Protein AF-A0A0B2SX05-F1 (afdb_monomer_lite)

pLDDT: mean 79.38, std 16.17, range [39.5, 97.06]

Secondary structure (DSSP, 8-state):
----------HHHHHHHHHHHGGGS-S--HHHHHHHHHHHHHH-BTTBEETTTHHHHTT-GGGHHHHHHHHHHHHHHTT---SEE-HHHHHHHHHHHH---HHHHHHHHHH-

Structure (mmCIF, N/CA/C/O backbone):
data_AF-A0A0B2SX05-F1
#
_entry.id   AF-A0A0B2SX05-F1
#
loop_
_atom_site.group_PDB
_atom_site.id
_atom_site.type_symbol
_atom_site.label_atom_id
_atom_site.label_alt_id
_atom_site.label_comp_id
_atom_site.label_asym_id
_atom_site.label_entity_id
_atom_site.label_seq_id
_atom_site.pdbx_PDB_ins_code
_atom_site.Cartn_x
_atom_site.Cartn_y
_atom_site.Cartn_z
_atom_site.occupancy
_atom_site.B_iso_or_equiv
_atom_site.auth_seq_id
_atom_site.auth_comp_id
_atom_site.auth_asym_id
_atom_site.auth_atom_id
_atom_site.pdbx_PDB_model_num
ATOM 1 N N . MET A 1 1 ? 23.401 -13.782 -48.368 1.00 39.50 1 MET A N 1
ATOM 2 C CA . MET A 1 1 ? 22.353 -12.847 -47.898 1.00 39.50 1 MET A CA 1
ATOM 3 C C . MET A 1 1 ? 22.450 -12.770 -46.374 1.00 39.50 1 MET A C 1
ATOM 5 O O . MET A 1 1 ? 22.239 -13.787 -45.733 1.00 39.50 1 MET A O 1
ATOM 9 N N . ARG A 1 2 ? 22.888 -11.647 -45.782 1.00 40.84 2 ARG A N 1
ATOM 10 C CA . ARG A 1 2 ? 22.934 -11.483 -44.313 1.00 40.84 2 ARG A CA 1
ATOM 11 C C . ARG A 1 2 ? 21.625 -10.830 -43.878 1.00 40.84 2 ARG A C 1
ATOM 13 O O . ARG A 1 2 ? 21.399 -9.670 -44.207 1.00 40.84 2 ARG A O 1
ATOM 20 N N . VAL A 1 3 ? 20.761 -11.578 -43.195 1.00 45.47 3 VAL A N 1
ATOM 21 C CA . VAL A 1 3 ? 19.515 -11.041 -42.634 1.00 45.47 3 VAL A CA 1
ATOM 22 C C . VAL A 1 3 ? 19.897 -10.142 -41.464 1.00 45.47 3 VAL A C 1
ATOM 24 O O . VAL A 1 3 ? 20.289 -10.606 -40.396 1.00 45.47 3 VAL A O 1
ATOM 27 N N . LYS A 1 4 ? 19.854 -8.831 -41.695 1.00 45.22 4 LYS A N 1
ATOM 28 C CA . LYS A 1 4 ? 19.945 -7.831 -40.637 1.00 45.22 4 LYS A CA 1
ATOM 29 C C . LYS A 1 4 ? 18.621 -7.929 -39.885 1.00 45.22 4 LYS A C 1
ATOM 31 O O . LYS A 1 4 ? 17.586 -7.553 -40.424 1.00 45.22 4 LYS A O 1
ATOM 36 N N . LEU A 1 5 ? 18.644 -8.523 -38.693 1.00 50.97 5 LEU A N 1
ATOM 37 C CA . LEU A 1 5 ? 17.535 -8.433 -37.749 1.00 50.97 5 LEU A CA 1
ATOM 38 C C . LEU A 1 5 ? 17.351 -6.946 -37.444 1.00 50.97 5 LEU A C 1
ATOM 40 O O . LEU A 1 5 ? 18.065 -6.383 -36.612 1.00 50.97 5 LEU A O 1
ATOM 44 N N . GLU A 1 6 ? 16.447 -6.304 -38.183 1.00 46.44 6 GLU A N 1
ATOM 45 C CA . GLU A 1 6 ? 15.828 -5.048 -37.789 1.00 46.44 6 GLU A CA 1
ATOM 46 C C . GLU A 1 6 ? 15.321 -5.283 -36.372 1.00 46.44 6 GLU A C 1
ATOM 48 O O . GLU A 1 6 ? 14.362 -6.022 -36.147 1.00 46.44 6 GLU A O 1
ATOM 53 N N . ARG A 1 7 ? 16.062 -4.755 -35.393 1.00 52.34 7 ARG A N 1
ATOM 54 C CA . ARG A 1 7 ? 15.683 -4.805 -33.989 1.00 52.34 7 ARG A CA 1
ATOM 55 C C . ARG A 1 7 ? 14.410 -3.986 -33.898 1.00 52.34 7 ARG A C 1
ATOM 57 O O . ARG A 1 7 ? 14.473 -2.772 -33.718 1.00 52.34 7 ARG A O 1
ATOM 64 N N . THR A 1 8 ? 13.262 -4.640 -34.061 1.00 51.41 8 THR A N 1
ATOM 65 C CA . THR A 1 8 ? 11.957 -4.099 -33.696 1.00 51.41 8 THR A CA 1
ATOM 66 C C . THR A 1 8 ? 12.154 -3.409 -32.361 1.00 51.41 8 THR A C 1
ATOM 68 O O . THR A 1 8 ? 12.564 -4.069 -31.406 1.00 51.41 8 THR A O 1
ATOM 71 N N . ARG A 1 9 ? 11.970 -2.084 -32.327 1.00 50.81 9 ARG A N 1
ATOM 72 C CA . ARG A 1 9 ? 11.906 -1.257 -31.115 1.00 50.81 9 ARG A CA 1
ATOM 73 C C . ARG A 1 9 ? 10.967 -1.980 -30.150 1.00 50.81 9 ARG A C 1
ATOM 75 O O . ARG A 1 9 ? 9.752 -1.960 -30.328 1.00 50.81 9 ARG A O 1
ATOM 82 N N . SER A 1 10 ? 11.566 -2.775 -29.271 1.00 54.59 10 SER A N 1
ATOM 83 C CA . SER A 1 10 ? 10.958 -4.028 -28.825 1.00 54.59 10 SER A CA 1
ATOM 84 C C . SER A 1 10 ? 9.830 -3.734 -27.851 1.00 54.59 10 SER A C 1
ATOM 86 O O . SER A 1 10 ? 9.937 -2.808 -27.046 1.00 54.59 10 SER A O 1
ATOM 88 N N . SER A 1 11 ? 8.764 -4.527 -27.894 1.00 58.16 11 SER A N 1
ATOM 89 C CA . SER A 1 11 ? 7.737 -4.610 -26.846 1.00 58.16 11 SER A CA 1
ATOM 90 C C . SER A 1 11 ? 8.337 -4.555 -25.431 1.00 58.16 11 SER A C 1
ATOM 92 O O . SER A 1 11 ? 7.783 -3.891 -24.556 1.00 58.16 11 SER A O 1
ATOM 94 N N . ALA A 1 12 ? 9.534 -5.122 -25.247 1.00 56.28 12 ALA A N 1
ATOM 95 C CA . ALA A 1 12 ? 10.328 -5.036 -24.026 1.00 56.28 12 ALA A CA 1
ATOM 96 C C . ALA A 1 12 ? 10.642 -3.595 -23.569 1.00 56.28 12 ALA A C 1
ATOM 98 O O . ALA A 1 12 ? 10.536 -3.303 -22.387 1.00 56.28 12 ALA A O 1
ATOM 99 N N . GLN A 1 13 ? 10.973 -2.654 -24.463 1.00 56.66 13 GLN A N 1
ATOM 100 C CA . GLN A 1 13 ? 11.214 -1.252 -24.075 1.00 56.66 13 GLN A CA 1
ATOM 101 C C . GLN A 1 13 ? 9.940 -0.554 -23.581 1.00 56.66 13 GLN A C 1
ATOM 103 O O . GLN A 1 13 ? 10.012 0.294 -22.691 1.00 56.66 13 GLN A O 1
ATOM 108 N N . ARG A 1 14 ? 8.772 -0.903 -24.140 1.00 59.22 14 ARG A N 1
ATOM 109 C CA . ARG A 1 14 ? 7.476 -0.390 -23.664 1.00 59.22 14 ARG A CA 1
ATOM 110 C C . ARG A 1 14 ? 7.123 -0.980 -22.297 1.00 59.22 14 ARG A C 1
ATOM 112 O O . ARG A 1 14 ? 6.746 -0.220 -21.412 1.00 59.22 14 ARG A O 1
ATOM 119 N N . ALA A 1 15 ? 7.343 -2.281 -22.100 1.00 60.81 15 ALA A N 1
ATOM 120 C CA . ALA A 1 15 ? 7.166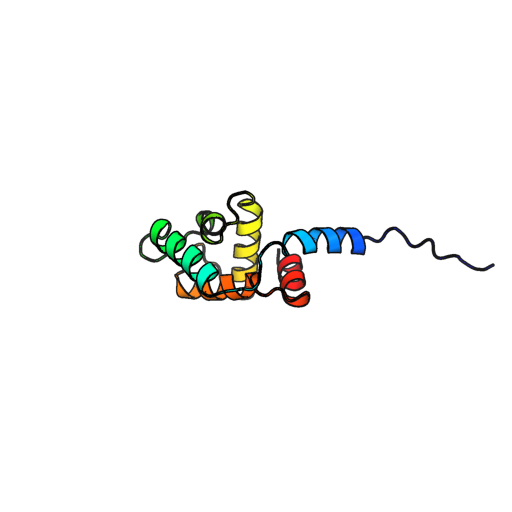 -2.950 -20.808 1.00 60.81 15 ALA A CA 1
ATOM 121 C C . ALA A 1 15 ? 8.103 -2.379 -19.724 1.00 60.81 15 ALA A C 1
ATOM 123 O O . ALA A 1 15 ? 7.653 -2.012 -18.644 1.00 60.81 15 ALA A O 1
ATOM 124 N N . LEU A 1 16 ? 9.386 -2.174 -20.045 1.00 60.38 16 LEU A N 1
ATOM 125 C CA . LEU A 1 16 ? 10.366 -1.547 -19.146 1.00 60.38 16 LEU A CA 1
ATOM 126 C C . LEU A 1 16 ? 9.992 -0.104 -18.773 1.00 60.38 16 LEU A C 1
ATOM 128 O O . LEU A 1 16 ? 10.300 0.350 -17.672 1.00 60.38 16 LEU A O 1
ATOM 132 N N . LYS A 1 17 ? 9.319 0.634 -19.668 1.00 60.72 17 LYS A N 1
ATOM 133 C CA . LYS A 1 17 ? 8.792 1.971 -19.362 1.00 60.72 17 LYS A CA 1
ATOM 134 C C . LYS A 1 17 ? 7.606 1.908 -18.391 1.00 60.72 17 LYS A C 1
ATOM 136 O O . LYS A 1 17 ? 7.541 2.754 -17.506 1.00 60.72 17 LYS A O 1
ATOM 141 N N . GLY A 1 18 ? 6.727 0.910 -18.521 1.00 61.31 18 GLY A N 1
ATOM 142 C CA . GLY A 1 18 ? 5.666 0.630 -17.544 1.00 61.31 18 GLY A CA 1
ATOM 143 C C . GLY A 1 18 ? 6.230 0.274 -16.166 1.00 61.31 18 GLY A C 1
ATOM 144 O O . GLY A 1 18 ? 5.815 0.843 -15.164 1.00 61.31 18 GLY A O 1
ATOM 145 N N . LEU A 1 19 ? 7.280 -0.551 -16.124 1.00 62.00 19 LEU A N 1
ATOM 146 C CA . LEU A 1 19 ? 7.952 -0.949 -14.882 1.00 62.00 19 LEU A CA 1
ATOM 147 C C . LEU A 1 19 ? 8.634 0.222 -14.148 1.00 62.00 19 LEU A C 1
ATOM 149 O O . LEU A 1 19 ? 8.706 0.243 -12.921 1.00 62.00 19 LEU A O 1
ATOM 153 N N . ARG A 1 20 ? 9.111 1.239 -14.884 1.00 58.78 20 ARG A N 1
ATOM 154 C CA . ARG A 1 20 ? 9.676 2.465 -14.290 1.00 58.78 20 ARG A CA 1
ATOM 155 C C . ARG A 1 20 ? 8.650 3.300 -13.523 1.00 58.78 20 ARG A C 1
ATOM 157 O O . ARG A 1 20 ? 9.065 4.034 -12.634 1.00 58.78 20 ARG A O 1
ATOM 164 N N . PHE A 1 21 ? 7.355 3.200 -13.833 1.00 57.16 21 PHE A N 1
ATOM 165 C CA . PHE A 1 21 ? 6.306 3.918 -13.097 1.00 57.16 21 PHE A CA 1
ATOM 166 C C . PHE A 1 21 ? 6.219 3.455 -11.634 1.00 57.16 21 PHE A C 1
ATOM 168 O O . PHE A 1 21 ? 5.984 4.267 -10.748 1.00 57.16 21 PHE A O 1
ATOM 175 N N . ILE A 1 22 ? 6.539 2.183 -11.378 1.00 56.47 22 ILE A N 1
ATOM 176 C CA . ILE A 1 22 ? 6.602 1.591 -10.033 1.00 56.47 22 ILE A CA 1
ATOM 177 C C . ILE A 1 22 ? 7.842 2.090 -9.253 1.00 56.47 22 ILE A C 1
ATOM 179 O O . ILE A 1 22 ? 7.882 2.047 -8.034 1.00 56.47 22 ILE A O 1
ATOM 183 N N . SER A 1 23 ? 8.862 2.623 -9.938 1.00 52.72 23 SER A N 1
ATOM 184 C CA . SER A 1 23 ? 10.187 2.945 -9.376 1.00 52.72 23 SER A CA 1
ATOM 185 C C . SER A 1 23 ? 10.299 4.309 -8.677 1.00 52.72 23 SER A C 1
ATOM 187 O O . SER A 1 23 ? 11.414 4.815 -8.541 1.00 52.72 23 SER A O 1
ATOM 189 N N . LYS A 1 24 ? 9.191 4.975 -8.332 1.00 51.84 24 LYS A N 1
ATOM 190 C CA . LYS A 1 24 ? 9.230 6.378 -7.872 1.00 51.84 24 LYS A CA 1
ATOM 191 C C . LYS A 1 24 ? 9.363 6.566 -6.356 1.00 51.84 24 LYS A C 1
ATOM 193 O O . LYS A 1 24 ? 9.448 7.709 -5.914 1.00 51.84 24 LYS A O 1
ATOM 198 N N . SER A 1 25 ? 9.406 5.494 -5.573 1.00 53.31 25 SER A N 1
ATOM 199 C CA . SER A 1 25 ? 9.630 5.545 -4.127 1.00 53.31 25 SER A CA 1
ATOM 200 C C . SER A 1 25 ? 11.115 5.341 -3.808 1.00 53.31 25 SER A C 1
ATOM 202 O O . SER A 1 25 ? 11.771 4.482 -4.389 1.00 53.31 25 SER A O 1
ATOM 204 N N . GLY A 1 26 ? 11.666 6.178 -2.920 1.00 57.34 26 GLY A N 1
ATOM 205 C CA . GLY A 1 26 ? 13.006 5.973 -2.352 1.00 57.34 26 GLY A CA 1
ATOM 206 C C . GLY A 1 26 ? 13.096 4.665 -1.556 1.00 57.34 26 GLY A C 1
ATOM 207 O O . GLY A 1 26 ? 12.118 3.925 -1.476 1.00 57.34 26 GLY A O 1
ATOM 208 N N . GLU A 1 27 ? 14.264 4.372 -0.972 1.00 64.50 27 GLU A N 1
ATOM 209 C CA . GLU A 1 27 ? 14.436 3.210 -0.083 1.00 64.50 27 GLU A CA 1
ATOM 210 C C . GLU A 1 27 ? 13.290 3.111 0.932 1.00 64.50 27 GLU A C 1
ATOM 212 O O . GLU A 1 27 ? 12.879 4.117 1.512 1.00 64.50 27 GLU A O 1
ATOM 217 N N . ALA A 1 28 ? 12.761 1.900 1.124 1.00 71.56 28 ALA A N 1
ATOM 218 C CA . ALA A 1 28 ? 11.744 1.623 2.127 1.00 71.56 28 ALA A CA 1
ATOM 219 C C . ALA A 1 28 ? 12.322 1.935 3.515 1.00 71.56 28 ALA A C 1
ATOM 221 O O . ALA A 1 28 ? 13.163 1.194 4.019 1.00 71.56 28 ALA A O 1
ATOM 222 N N . THR A 1 29 ? 11.909 3.048 4.120 1.00 82.38 29 THR A N 1
ATOM 223 C CA . THR A 1 29 ? 12.350 3.441 5.463 1.00 82.38 29 THR A CA 1
ATOM 224 C C . THR A 1 29 ? 11.209 3.344 6.466 1.00 82.38 29 THR A C 1
ATOM 226 O O . THR A 1 29 ? 10.040 3.525 6.120 1.00 82.38 29 THR A O 1
ATOM 229 N N . GLU A 1 30 ? 11.555 3.152 7.740 1.00 85.06 30 GLU A N 1
ATOM 230 C CA . GLU A 1 30 ? 10.608 3.218 8.865 1.00 85.06 30 GLU A CA 1
ATOM 231 C C . GLU A 1 30 ? 9.809 4.531 8.884 1.00 85.06 30 GLU A C 1
ATOM 233 O O . GLU A 1 30 ? 8.642 4.567 9.264 1.00 85.06 30 GLU A O 1
ATOM 238 N N . GLU A 1 31 ? 10.404 5.636 8.426 1.00 87.56 31 GLU A N 1
ATOM 239 C CA . GLU A 1 31 ? 9.705 6.919 8.326 1.00 87.56 31 GLU A CA 1
ATOM 240 C C . GLU A 1 31 ? 8.608 6.918 7.258 1.00 87.56 31 GLU A C 1
ATOM 242 O O . GLU A 1 31 ? 7.571 7.559 7.441 1.00 87.56 31 GLU A O 1
ATOM 247 N N . LEU A 1 32 ? 8.827 6.222 6.138 1.00 88.56 32 LEU A N 1
ATOM 248 C CA . LEU A 1 32 ? 7.812 6.062 5.100 1.00 88.56 32 LEU A CA 1
ATOM 249 C C . LEU A 1 32 ? 6.690 5.146 5.580 1.00 88.56 32 LEU A C 1
ATOM 251 O O . LEU A 1 32 ? 5.523 5.486 5.373 1.00 88.56 32 LEU A O 1
ATOM 255 N N . TRP A 1 33 ? 7.028 4.053 6.269 1.00 91.88 33 TRP A N 1
ATOM 256 C CA . TRP A 1 33 ? 6.030 3.191 6.896 1.00 91.88 33 TRP A CA 1
ATOM 257 C C . TRP A 1 33 ? 5.180 3.967 7.905 1.00 91.88 33 TRP A C 1
ATOM 259 O O . TRP A 1 33 ? 3.955 3.935 7.818 1.00 91.88 33 TRP A O 1
ATOM 269 N N . ARG A 1 34 ? 5.797 4.769 8.783 1.00 93.19 34 ARG A N 1
ATOM 270 C CA . ARG A 1 34 ? 5.068 5.581 9.771 1.00 93.19 34 ARG A CA 1
ATOM 271 C C . ARG A 1 34 ? 4.029 6.503 9.127 1.00 93.19 34 ARG A C 1
ATOM 273 O O . ARG A 1 34 ? 2.926 6.627 9.642 1.00 93.19 34 ARG A O 1
ATOM 280 N N . LYS A 1 35 ? 4.335 7.108 7.974 1.00 93.31 35 LYS A N 1
ATOM 281 C CA . LYS A 1 35 ? 3.370 7.940 7.224 1.00 93.31 35 LYS A CA 1
ATOM 282 C C . LYS A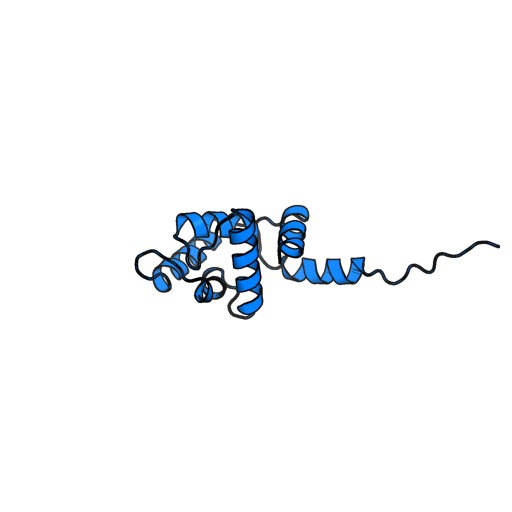 1 35 ? 2.205 7.135 6.646 1.00 93.31 35 LYS A C 1
ATOM 284 O O . LYS A 1 35 ? 1.107 7.666 6.487 1.00 93.31 35 LYS A O 1
ATOM 289 N N . VAL A 1 36 ? 2.446 5.890 6.245 1.00 94.25 36 VAL A N 1
ATOM 290 C CA . VAL A 1 36 ? 1.388 4.980 5.780 1.00 94.25 36 VAL A CA 1
ATOM 291 C C . VAL A 1 36 ? 0.530 4.543 6.963 1.00 94.25 36 VAL A C 1
ATOM 293 O O . VAL A 1 36 ? -0.693 4.597 6.883 1.00 94.25 36 VAL A O 1
ATOM 296 N N . GLU A 1 37 ? 1.155 4.219 8.091 1.00 95.31 37 GLU A N 1
ATOM 297 C CA . GLU A 1 37 ? 0.470 3.867 9.331 1.00 95.31 37 GLU A CA 1
ATOM 298 C C . GLU A 1 37 ? -0.399 5.016 9.870 1.00 95.31 37 GLU A C 1
ATOM 300 O O . GLU A 1 37 ? -1.555 4.804 10.231 1.00 95.31 37 GLU A O 1
ATOM 305 N N . GLU A 1 38 ? 0.110 6.249 9.877 1.00 96.44 38 GLU A N 1
ATOM 306 C CA . GLU A 1 38 ? -0.666 7.437 10.254 1.00 96.44 38 GLU A CA 1
ATOM 307 C C . GLU A 1 38 ? -1.914 7.590 9.373 1.00 96.44 38 GLU A C 1
ATOM 309 O O . GLU A 1 38 ? -3.004 7.837 9.888 1.00 96.44 38 GLU A O 1
ATOM 314 N N . ARG A 1 39 ? -1.790 7.370 8.057 1.00 96.31 39 ARG A N 1
ATOM 315 C CA . ARG A 1 39 ? -2.936 7.385 7.134 1.00 96.31 39 ARG A CA 1
ATOM 316 C C . ARG A 1 39 ? -3.898 6.229 7.374 1.00 96.31 39 ARG A C 1
ATOM 318 O O . ARG A 1 39 ? -5.106 6.439 7.338 1.00 96.31 39 ARG A O 1
ATOM 325 N N . PHE A 1 40 ? -3.391 5.031 7.661 1.00 96.94 40 PHE A N 1
ATOM 326 C CA . PHE A 1 40 ? -4.225 3.892 8.042 1.00 96.94 40 PHE A CA 1
ATOM 327 C C . PHE A 1 40 ? -5.085 4.224 9.261 1.00 96.94 40 PHE A C 1
ATOM 329 O O . PHE A 1 40 ? -6.288 4.002 9.226 1.00 96.94 40 PHE A O 1
ATOM 336 N N . ASN A 1 41 ? -4.502 4.821 10.301 1.00 96.25 41 ASN A N 1
ATOM 337 C CA . ASN A 1 41 ? -5.231 5.171 11.522 1.00 96.25 41 ASN A CA 1
ATOM 338 C C . ASN A 1 41 ? -6.365 6.185 11.282 1.00 96.25 41 ASN A C 1
ATOM 340 O O . ASN A 1 41 ? -7.309 6.236 12.066 1.00 96.25 41 ASN A O 1
ATOM 344 N N . VAL A 1 42 ? -6.279 6.986 10.216 1.00 96.69 42 VAL A N 1
ATOM 345 C CA . VAL A 1 42 ? -7.321 7.945 9.815 1.00 96.69 42 VAL A CA 1
ATOM 346 C C . VAL A 1 42 ? -8.395 7.294 8.938 1.00 96.69 42 VAL A C 1
ATOM 348 O O . VAL A 1 42 ? -9.573 7.612 9.079 1.00 96.69 42 VAL A O 1
ATOM 351 N N . LEU A 1 43 ? -7.996 6.409 8.022 1.00 95.75 43 LEU A N 1
ATOM 352 C CA . LEU A 1 43 ? -8.878 5.826 7.004 1.00 95.75 43 LEU A CA 1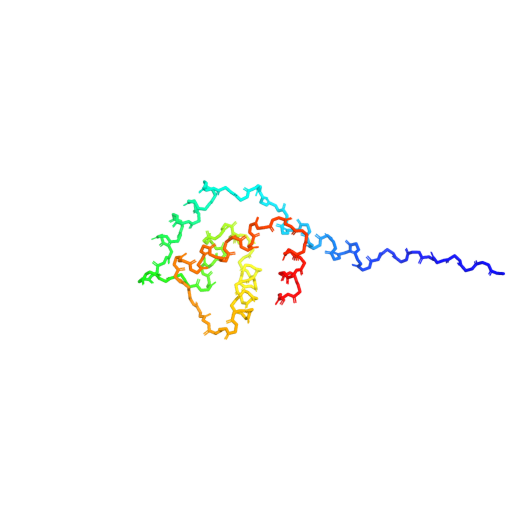
ATOM 353 C C . LEU A 1 43 ? -9.578 4.542 7.468 1.00 95.75 43 LEU A C 1
ATOM 355 O O . LEU A 1 43 ? -10.669 4.223 6.995 1.00 95.75 43 LEU A O 1
ATOM 359 N N . ALA A 1 44 ? -8.962 3.790 8.379 1.00 96.12 44 ALA A N 1
ATOM 360 C CA . ALA A 1 44 ? -9.480 2.510 8.829 1.00 96.12 44 ALA A CA 1
ATOM 361 C C . ALA A 1 44 ? -10.762 2.673 9.656 1.00 96.12 44 ALA A C 1
ATOM 363 O O . ALA A 1 44 ? -10.873 3.532 10.532 1.00 96.12 44 ALA A O 1
ATOM 364 N N . LYS A 1 45 ? -11.720 1.779 9.417 1.00 95.88 45 LYS A N 1
ATOM 365 C CA . LYS A 1 45 ? -12.953 1.648 10.198 1.00 95.88 45 LYS A CA 1
ATOM 366 C C . LYS A 1 45 ? -12.902 0.319 10.931 1.00 95.88 45 LYS A C 1
ATOM 368 O O . LYS A 1 45 ? -12.615 -0.704 10.319 1.00 95.88 45 LYS A O 1
ATOM 373 N N . ASP A 1 46 ? -13.106 0.346 12.245 1.00 94.25 46 ASP A N 1
ATOM 374 C CA . ASP A 1 46 ? -13.031 -0.843 13.107 1.00 94.25 46 ASP A CA 1
ATOM 375 C C . ASP A 1 46 ? -11.708 -1.629 12.969 1.00 94.25 46 ASP A C 1
ATOM 377 O O . ASP A 1 46 ? -11.670 -2.854 13.056 1.00 94.25 46 ASP A O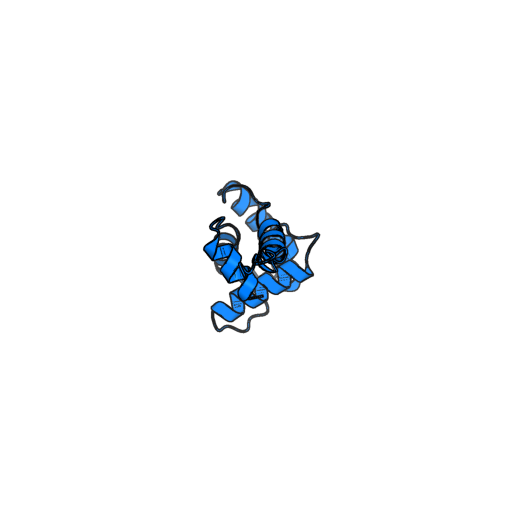 1
ATOM 381 N N . GLY A 1 47 ? -10.600 -0.916 12.727 1.00 94.38 47 GLY A N 1
ATOM 382 C CA . GLY A 1 47 ? -9.275 -1.517 12.536 1.00 94.38 47 GLY A CA 1
ATOM 383 C C . GLY A 1 47 ? -9.058 -2.170 11.166 1.00 94.38 47 GLY A C 1
ATOM 384 O O . GLY A 1 47 ? -8.075 -2.888 10.989 1.00 94.38 47 GLY A O 1
ATOM 385 N N . LEU A 1 48 ? -9.947 -1.924 10.199 1.00 96.69 48 LEU A N 1
ATOM 386 C CA . LEU A 1 48 ? -9.863 -2.445 8.839 1.00 96.69 48 LEU A CA 1
ATOM 387 C C . LEU A 1 48 ? -9.815 -1.306 7.815 1.00 96.69 48 LEU A C 1
ATOM 389 O O . LEU A 1 48 ? -10.638 -0.392 7.833 1.00 96.69 48 LEU A O 1
ATOM 393 N N . LEU A 1 49 ? -8.870 -1.390 6.884 1.00 97.06 49 LEU A N 1
ATOM 394 C CA . LEU A 1 49 ? -8.765 -0.508 5.727 1.00 97.06 49 LEU A CA 1
ATOM 395 C C . LEU A 1 49 ? -9.505 -1.125 4.545 1.00 97.06 49 LEU A C 1
ATOM 397 O O . LEU A 1 49 ? -9.226 -2.266 4.169 1.00 97.06 49 LEU A O 1
ATOM 401 N N . ALA A 1 50 ? -10.428 -0.378 3.944 1.00 96.25 50 ALA A N 1
ATOM 402 C CA . ALA A 1 50 ? -11.150 -0.827 2.764 1.00 96.25 50 ALA A CA 1
ATOM 403 C C . ALA A 1 50 ? -10.257 -0.804 1.513 1.00 96.25 50 ALA A C 1
ATOM 405 O O . ALA A 1 50 ? -9.359 0.025 1.369 1.00 96.25 50 ALA A O 1
ATOM 406 N N . ARG A 1 51 ? -10.546 -1.700 0.565 1.00 94.94 51 ARG A N 1
ATOM 407 C CA . ARG A 1 51 ? -9.862 -1.791 -0.737 1.00 94.94 51 ARG A CA 1
ATOM 408 C C . ARG A 1 51 ? -9.823 -0.458 -1.492 1.00 94.94 51 ARG A C 1
ATOM 410 O O . ARG A 1 51 ? -8.835 -0.163 -2.153 1.00 94.94 51 ARG A O 1
ATOM 417 N N . GLU A 1 52 ? -10.893 0.327 -1.418 1.00 93.94 52 GLU A N 1
ATOM 418 C CA . GLU A 1 52 ? -11.011 1.635 -2.080 1.00 93.94 52 GLU A CA 1
ATOM 419 C C . GLU A 1 52 ? -10.105 2.717 -1.474 1.00 93.94 52 GLU A C 1
ATOM 421 O O . GLU A 1 52 ? -9.592 3.565 -2.205 1.00 93.94 52 GLU A O 1
ATOM 426 N N . ASP A 1 53 ? -9.825 2.627 -0.173 1.00 95.44 53 ASP A N 1
ATOM 427 C CA . ASP A 1 53 ? -8.964 3.565 0.556 1.00 95.44 53 ASP A CA 1
ATOM 428 C C . ASP A 1 53 ? -7.477 3.176 0.484 1.00 95.44 53 ASP A C 1
ATOM 430 O O . ASP A 1 53 ? -6.596 3.942 0.880 1.00 95.44 53 ASP A O 1
ATOM 434 N N . PHE A 1 54 ? -7.171 1.990 -0.056 1.00 94.56 54 PHE A N 1
ATOM 435 C CA . PHE A 1 54 ? -5.813 1.454 -0.127 1.00 94.56 54 PHE A CA 1
ATOM 436 C C . PHE A 1 54 ? -4.840 2.398 -0.831 1.00 94.56 54 PHE A C 1
ATOM 438 O O . PHE A 1 54 ? -3.768 2.686 -0.299 1.00 94.56 54 PHE A O 1
ATOM 445 N N . GLY A 1 55 ? -5.223 2.914 -2.004 1.00 92.19 55 GLY A N 1
ATOM 446 C CA . GLY A 1 55 ? -4.370 3.814 -2.779 1.00 92.19 55 GLY A CA 1
ATOM 447 C C . GLY A 1 55 ? -4.024 5.090 -2.024 1.00 92.19 55 GLY A C 1
ATOM 448 O O . GLY A 1 55 ? -2.877 5.524 -2.046 1.00 92.19 55 GLY A O 1
ATOM 449 N N . GLU A 1 56 ? -4.980 5.655 -1.296 1.00 93.69 56 GLU A N 1
ATOM 450 C CA . GLU A 1 56 ? -4.756 6.844 -0.476 1.00 93.69 56 GLU A CA 1
ATOM 451 C C . GLU A 1 56 ? -3.822 6.547 0.703 1.00 93.69 56 GLU A C 1
ATOM 453 O O . GLU A 1 56 ? -2.866 7.286 0.953 1.00 93.69 56 GLU A O 1
ATOM 458 N N . CYS A 1 57 ? -4.025 5.402 1.358 1.00 94.38 57 CYS A N 1
ATOM 459 C CA . CYS A 1 57 ? -3.218 4.962 2.489 1.00 94.38 57 CYS A CA 1
ATOM 460 C C . CYS A 1 57 ? -1.727 4.810 2.134 1.00 94.38 57 CYS A C 1
ATOM 462 O O . CYS A 1 57 ? -0.861 5.297 2.867 1.00 94.38 57 CYS A O 1
ATOM 464 N N . ILE A 1 58 ? -1.412 4.220 0.975 1.00 91.00 58 ILE A N 1
ATOM 465 C CA . ILE A 1 58 ? -0.022 4.021 0.524 1.00 91.00 58 ILE A CA 1
ATOM 466 C C . ILE A 1 58 ? 0.571 5.227 -0.226 1.00 91.00 58 ILE A C 1
ATOM 468 O O . ILE A 1 58 ? 1.724 5.177 -0.654 1.00 91.00 58 ILE A O 1
ATOM 472 N N . GLY A 1 59 ? -0.177 6.326 -0.374 1.00 88.38 59 GLY A N 1
ATOM 473 C CA . GLY A 1 59 ? 0.292 7.540 -1.054 1.00 88.38 59 GLY A CA 1
ATOM 474 C C . GLY A 1 59 ? 0.268 7.469 -2.585 1.00 88.38 59 GLY A C 1
ATOM 475 O O . GLY A 1 59 ? 1.085 8.106 -3.243 1.00 88.38 59 GLY A O 1
ATOM 476 N N . MET A 1 60 ? -0.663 6.703 -3.148 1.00 87.81 60 MET A N 1
ATOM 477 C CA . MET A 1 60 ? -0.961 6.577 -4.580 1.00 87.81 60 MET A CA 1
ATOM 478 C C . MET A 1 60 ? -2.313 7.224 -4.937 1.00 87.81 60 MET A C 1
ATOM 480 O O . MET A 1 60 ? -3.066 6.700 -5.760 1.00 87.81 60 MET A O 1
ATOM 484 N N . GLU A 1 61 ? -2.629 8.362 -4.315 1.00 84.38 61 GLU A N 1
ATOM 485 C CA . GLU A 1 61 ? -3.905 9.082 -4.458 1.00 84.38 61 GLU A CA 1
ATOM 486 C C . GLU A 1 61 ? -4.207 9.541 -5.894 1.00 84.38 61 GLU A C 1
ATOM 488 O O . GLU A 1 61 ? -5.361 9.515 -6.311 1.00 84.38 61 GLU A O 1
ATOM 493 N N . ASP A 1 62 ? -3.174 9.858 -6.678 1.00 82.62 62 ASP A N 1
ATOM 494 C CA . ASP A 1 62 ? -3.297 10.244 -8.092 1.00 82.62 62 ASP A CA 1
ATOM 495 C C . ASP A 1 62 ? -3.512 9.045 -9.037 1.00 82.62 62 ASP A C 1
ATOM 497 O O . ASP A 1 62 ? -3.673 9.209 -10.247 1.00 82.62 62 ASP A O 1
ATOM 501 N N . SER A 1 63 ? -3.461 7.819 -8.511 1.00 84.69 63 SER A N 1
ATOM 502 C CA . SER A 1 63 ? -3.522 6.575 -9.286 1.00 84.69 63 SER A CA 1
ATOM 503 C C . SER A 1 63 ? -4.321 5.494 -8.554 1.00 84.69 63 SER A C 1
ATOM 505 O O . SER A 1 63 ? -3.863 4.355 -8.419 1.00 84.69 63 SER A O 1
ATOM 507 N N . LYS A 1 64 ? -5.511 5.855 -8.051 1.00 86.25 64 LYS A N 1
ATOM 508 C CA . LYS A 1 64 ? -6.351 4.976 -7.219 1.00 86.25 64 LYS A CA 1
ATOM 509 C C . LYS A 1 64 ? -6.696 3.661 -7.916 1.00 86.25 64 LYS A C 1
ATOM 511 O O . LYS A 1 64 ? -6.582 2.610 -7.293 1.00 86.25 64 LYS A O 1
ATOM 516 N N . GLU A 1 65 ? -7.040 3.677 -9.201 1.00 86.75 65 GLU A N 1
ATOM 517 C CA . GLU A 1 65 ? -7.384 2.462 -9.953 1.00 86.75 65 GLU A CA 1
ATOM 518 C C . GLU A 1 65 ? -6.198 1.499 -10.040 1.00 86.75 65 GLU A C 1
ATOM 520 O O . GLU A 1 65 ? -6.351 0.293 -9.866 1.00 86.75 65 GLU A O 1
ATOM 525 N N . PHE A 1 66 ? -4.998 2.037 -10.258 1.00 84.56 66 PHE A N 1
ATOM 526 C CA . PHE A 1 66 ? -3.781 1.237 -10.312 1.00 84.56 66 PHE A CA 1
ATOM 527 C C . PHE A 1 66 ? -3.422 0.667 -8.935 1.00 84.56 66 PHE A C 1
ATOM 529 O O . PHE A 1 66 ? -3.088 -0.509 -8.824 1.00 84.56 66 PHE A O 1
ATOM 536 N N . ALA A 1 67 ? -3.561 1.461 -7.870 1.00 88.88 67 ALA A N 1
ATOM 537 C CA . ALA A 1 67 ? -3.359 0.980 -6.505 1.00 88.88 67 ALA A CA 1
ATOM 538 C C . ALA A 1 67 ? -4.349 -0.133 -6.129 1.00 88.88 67 ALA A C 1
ATOM 540 O O . ALA A 1 67 ? -3.985 -1.108 -5.474 1.00 88.88 67 ALA A O 1
ATOM 541 N N . VAL A 1 68 ? -5.589 -0.023 -6.597 1.00 90.75 68 VAL A N 1
ATOM 542 C CA . VAL A 1 68 ? -6.610 -1.056 -6.443 1.00 90.75 68 VAL A CA 1
ATOM 543 C C . VAL A 1 68 ? -6.231 -2.346 -7.188 1.00 90.75 68 VAL A C 1
ATOM 545 O O . VAL A 1 68 ? -6.381 -3.431 -6.627 1.00 90.75 68 VAL A O 1
ATOM 548 N N . CYS A 1 69 ? -5.681 -2.258 -8.404 1.00 89.00 69 CYS A N 1
ATOM 549 C CA . CYS A 1 69 ? -5.138 -3.428 -9.104 1.00 89.00 69 CYS A CA 1
ATOM 550 C C . CYS A 1 69 ? -3.996 -4.091 -8.318 1.00 89.00 69 CYS A C 1
ATOM 552 O O . CYS A 1 69 ? -3.955 -5.317 -8.224 1.00 89.00 69 CYS A O 1
ATOM 554 N N . ILE A 1 70 ? -3.101 -3.302 -7.710 1.00 88.12 70 ILE A N 1
ATOM 555 C CA . ILE A 1 70 ? -2.033 -3.824 -6.840 1.00 88.12 70 ILE A CA 1
ATOM 556 C C . ILE A 1 70 ? -2.629 -4.564 -5.638 1.00 88.12 70 ILE A C 1
ATOM 558 O O . ILE A 1 70 ? -2.191 -5.668 -5.319 1.00 88.12 70 ILE A O 1
ATOM 562 N N . PHE A 1 71 ? -3.640 -3.989 -4.982 1.00 91.44 71 PHE A N 1
ATOM 563 C CA . PHE A 1 71 ? -4.328 -4.643 -3.869 1.00 91.44 71 PHE A CA 1
ATOM 564 C C . PHE A 1 71 ? -4.899 -6.003 -4.285 1.00 91.44 71 PHE A C 1
ATOM 566 O O . PHE A 1 71 ? -4.640 -7.012 -3.626 1.00 91.44 71 PHE A O 1
ATOM 573 N N . ASP A 1 72 ? -5.628 -6.049 -5.403 1.00 90.88 72 ASP A N 1
ATOM 574 C CA . ASP A 1 72 ? -6.232 -7.283 -5.912 1.00 90.88 72 ASP A CA 1
ATOM 575 C C . ASP A 1 72 ? -5.179 -8.336 -6.258 1.00 90.88 72 ASP A C 1
ATOM 577 O O . ASP A 1 72 ? -5.345 -9.511 -5.922 1.00 90.88 72 ASP A O 1
ATOM 581 N N . ALA A 1 73 ? -4.076 -7.919 -6.881 1.00 88.88 73 ALA A N 1
ATOM 582 C CA . ALA A 1 73 ? -2.939 -8.774 -7.191 1.00 88.88 73 ALA A CA 1
ATOM 583 C C . ALA A 1 73 ? -2.339 -9.403 -5.918 1.00 88.88 73 ALA A C 1
ATOM 585 O O . ALA A 1 73 ? -2.148 -10.622 -5.852 1.00 88.88 73 ALA A O 1
ATOM 586 N N . LEU A 1 74 ? -2.106 -8.597 -4.876 1.00 88.25 74 LEU A N 1
ATOM 587 C CA . LEU A 1 74 ? -1.543 -9.050 -3.599 1.00 88.25 74 LEU A CA 1
ATOM 588 C C . LEU A 1 74 ? -2.495 -9.982 -2.835 1.00 88.25 74 LEU A C 1
ATOM 590 O O . LEU A 1 74 ? -2.065 -11.006 -2.298 1.00 88.25 74 LEU A O 1
ATOM 594 N N . VAL A 1 75 ? -3.794 -9.674 -2.817 1.00 90.25 75 VAL A N 1
ATOM 595 C CA . VAL A 1 75 ? -4.824 -10.523 -2.196 1.00 90.25 75 VAL A CA 1
ATOM 596 C C . VAL A 1 75 ? -4.965 -11.855 -2.938 1.00 90.25 75 VAL A C 1
ATOM 598 O O . VAL A 1 75 ? -5.022 -12.910 -2.298 1.00 90.25 75 VAL A O 1
ATOM 601 N N . ARG A 1 76 ? -4.945 -11.831 -4.279 1.00 87.81 76 ARG A N 1
ATOM 602 C CA . ARG A 1 76 ? -5.003 -13.036 -5.121 1.00 87.81 76 ARG A CA 1
ATOM 603 C C . ARG A 1 76 ? -3.796 -13.940 -4.896 1.00 87.81 76 ARG A C 1
ATOM 605 O O . ARG A 1 76 ? -3.969 -15.151 -4.802 1.00 87.81 76 ARG A O 1
ATOM 612 N N . ARG A 1 77 ? -2.595 -13.366 -4.760 1.00 83.06 77 ARG A N 1
ATOM 613 C CA . ARG A 1 77 ? -1.358 -14.110 -4.464 1.00 83.06 77 ARG A CA 1
ATOM 614 C C . ARG A 1 77 ? -1.434 -14.864 -3.132 1.00 83.06 77 ARG A C 1
ATOM 616 O O . ARG A 1 77 ? -0.841 -15.926 -2.999 1.00 83.06 77 ARG A O 1
ATOM 623 N N . LYS A 1 78 ? -2.188 -14.341 -2.163 1.00 81.69 78 LYS A N 1
ATOM 624 C CA . LYS A 1 78 ? -2.451 -15.000 -0.875 1.00 81.69 78 LYS A CA 1
ATOM 625 C C . LYS A 1 78 ? -3.633 -15.978 -0.907 1.00 81.69 78 LYS A C 1
ATOM 627 O O . LYS A 1 78 ? -4.054 -16.426 0.153 1.00 81.69 78 LYS A O 1
ATOM 632 N N . GLU A 1 79 ? -4.192 -16.268 -2.085 1.00 81.81 79 GLU A N 1
ATOM 633 C CA . GLU A 1 79 ? -5.370 -17.129 -2.286 1.00 81.81 79 GLU A CA 1
ATOM 634 C C . GLU A 1 79 ? -6.603 -16.692 -1.474 1.00 81.81 79 GLU A C 1
ATOM 636 O O . GLU A 1 79 ? -7.470 -17.491 -1.117 1.00 81.81 79 GLU A O 1
ATOM 641 N N . ARG A 1 80 ? -6.711 -15.390 -1.186 1.00 79.50 80 ARG A N 1
ATOM 642 C CA . ARG A 1 80 ? -7.811 -14.814 -0.406 1.00 79.50 80 ARG A CA 1
ATOM 643 C C . ARG A 1 80 ? -8.748 -14.011 -1.298 1.00 79.50 80 ARG A C 1
ATOM 645 O O . ARG A 1 80 ? -8.403 -13.595 -2.398 1.00 79.50 80 ARG A O 1
ATOM 652 N N . ARG A 1 81 ? -9.966 -13.785 -0.806 1.00 77.38 81 ARG A N 1
ATOM 653 C CA . ARG A 1 81 ? -10.935 -12.842 -1.379 1.00 77.38 81 ARG A CA 1
ATOM 654 C C . ARG A 1 81 ? -11.425 -11.933 -0.266 1.00 77.38 81 ARG A C 1
ATOM 656 O O . ARG A 1 81 ? -12.456 -12.196 0.344 1.00 77.38 81 ARG A O 1
ATOM 663 N N . VAL A 1 82 ? -10.627 -10.919 0.044 1.00 88.12 82 VAL A N 1
ATOM 664 C CA . VAL A 1 82 ? -10.951 -9.912 1.059 1.00 88.12 82 VAL A CA 1
ATOM 665 C C . VAL A 1 82 ? -11.111 -8.551 0.398 1.00 88.12 82 VAL A C 1
ATOM 667 O O . VAL A 1 82 ? -10.387 -8.224 -0.538 1.00 88.12 82 VAL A O 1
ATOM 670 N N . SER A 1 83 ? -12.076 -7.769 0.874 1.00 90.12 83 SER A N 1
ATOM 671 C CA . SER A 1 83 ? -12.321 -6.387 0.440 1.00 90.12 83 SER A CA 1
ATOM 672 C C . SER A 1 83 ? -11.753 -5.35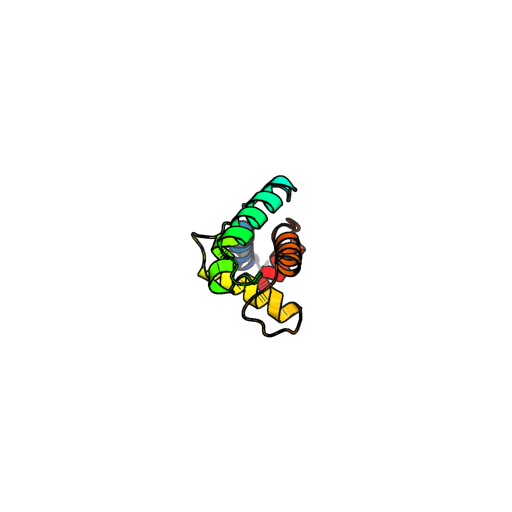1 1.414 1.00 90.12 83 SER A C 1
ATOM 674 O O . SER A 1 83 ? -11.921 -4.152 1.203 1.00 90.12 83 SER A O 1
ATOM 676 N N . SER A 1 84 ? -11.106 -5.807 2.486 1.00 93.81 84 SER A N 1
ATOM 677 C CA . SER A 1 84 ? -10.473 -4.981 3.507 1.00 93.81 84 SER A CA 1
ATOM 678 C C . SER A 1 84 ? -9.325 -5.735 4.173 1.00 93.81 84 SER A C 1
ATOM 680 O O . SER A 1 84 ? -9.328 -6.968 4.174 1.00 93.81 84 SER A O 1
ATOM 682 N N . ILE A 1 85 ? -8.377 -5.002 4.751 1.00 95.44 85 ILE A N 1
ATOM 683 C CA . ILE A 1 85 ? -7.195 -5.555 5.428 1.00 95.44 85 ILE A CA 1
ATOM 684 C C . ILE A 1 85 ? -6.939 -4.860 6.766 1.00 95.44 85 ILE A C 1
ATOM 686 O O . ILE A 1 85 ? -7.284 -3.689 6.928 1.00 95.44 85 ILE A O 1
ATOM 690 N N . ASN A 1 86 ? -6.337 -5.562 7.722 1.00 96.19 86 ASN A N 1
ATOM 691 C CA . ASN A 1 86 ? -5.879 -4.956 8.978 1.00 96.19 86 ASN A CA 1
ATOM 692 C C . ASN A 1 86 ? -4.503 -4.273 8.816 1.00 96.19 86 ASN A C 1
ATOM 694 O O . ASN A 1 86 ? -3.913 -4.261 7.730 1.00 96.19 86 ASN A O 1
ATOM 698 N N . ARG A 1 87 ? -3.990 -3.678 9.899 1.00 95.56 87 ARG A N 1
ATOM 699 C CA . ARG A 1 87 ? -2.705 -2.960 9.896 1.00 95.56 87 ARG A CA 1
ATOM 700 C C . ARG A 1 87 ? -1.537 -3.886 9.562 1.00 95.56 87 ARG A C 1
ATOM 702 O O . ARG A 1 87 ? -0.641 -3.496 8.816 1.00 95.56 87 ARG A O 1
ATOM 709 N N . GLU A 1 88 ? -1.534 -5.091 10.122 1.00 94.56 88 GLU A N 1
ATOM 710 C CA . GLU A 1 88 ? -0.468 -6.072 9.930 1.00 94.56 88 GLU A CA 1
ATOM 711 C C . GLU A 1 88 ? -0.389 -6.506 8.460 1.00 94.56 88 GLU A C 1
ATOM 713 O O . GLU A 1 88 ? 0.681 -6.499 7.853 1.00 94.56 88 GLU A O 1
ATOM 718 N N . GLU A 1 89 ? -1.537 -6.793 7.851 1.00 94.25 89 GLU A N 1
ATOM 719 C CA . GLU A 1 89 ? -1.659 -7.137 6.435 1.00 94.25 89 GLU A CA 1
ATOM 720 C C . GLU A 1 89 ? -1.247 -5.977 5.525 1.00 94.25 89 GLU A C 1
ATOM 722 O O . GLU A 1 89 ? -0.549 -6.195 4.531 1.00 94.25 89 GLU A O 1
ATOM 727 N N . LEU A 1 90 ? -1.628 -4.743 5.874 1.00 94.62 90 LEU A N 1
ATOM 728 C CA . LEU A 1 90 ? -1.174 -3.550 5.162 1.00 94.62 90 LEU A CA 1
ATOM 729 C C . LEU A 1 90 ? 0.349 -3.416 5.216 1.00 94.62 90 LEU A C 1
ATOM 731 O O . LEU A 1 90 ? 0.955 -3.084 4.199 1.00 94.62 90 LEU A O 1
ATOM 735 N N . HIS A 1 91 ? 0.972 -3.690 6.362 1.00 92.75 91 HIS A N 1
ATOM 736 C CA . HIS A 1 91 ? 2.424 -3.619 6.495 1.00 92.75 91 HIS A CA 1
ATOM 737 C C . HIS A 1 91 ? 3.124 -4.625 5.581 1.00 92.75 91 HIS A C 1
ATOM 739 O O . HIS A 1 91 ? 4.043 -4.268 4.845 1.00 92.75 91 HIS A O 1
ATOM 745 N N . GLU A 1 92 ? 2.638 -5.864 5.544 1.00 90.44 92 GLU A N 1
ATOM 746 C CA . GLU A 1 92 ? 3.165 -6.890 4.640 1.00 90.44 92 GLU A CA 1
ATOM 747 C C . GLU A 1 92 ? 2.989 -6.526 3.159 1.00 90.44 92 GLU A C 1
ATOM 749 O O . GLU A 1 92 ? 3.844 -6.841 2.326 1.00 90.44 92 GLU A O 1
ATOM 754 N N . PHE A 1 93 ? 1.878 -5.877 2.805 1.00 90.12 93 PHE A N 1
ATOM 755 C CA . PHE A 1 93 ? 1.647 -5.380 1.448 1.00 90.12 93 PHE A CA 1
ATOM 756 C C . PHE A 1 93 ? 2.595 -4.229 1.121 1.00 90.12 93 PHE A C 1
ATOM 758 O O . PHE A 1 93 ? 3.210 -4.217 0.055 1.00 90.12 93 PHE A O 1
ATOM 765 N N . TRP A 1 94 ? 2.765 -3.295 2.054 1.00 90.00 94 TRP A N 1
ATOM 766 C CA . TRP A 1 94 ? 3.664 -2.161 1.902 1.00 90.00 94 TRP A CA 1
ATOM 767 C C . TRP A 1 94 ? 5.120 -2.600 1.720 1.00 90.00 94 TRP A C 1
ATOM 769 O O . TRP A 1 94 ? 5.796 -2.060 0.846 1.00 90.00 94 TRP A O 1
ATOM 779 N N . LEU A 1 95 ? 5.587 -3.611 2.459 1.00 87.12 95 LEU A N 1
ATOM 780 C CA . LEU A 1 95 ? 6.932 -4.174 2.296 1.00 87.12 95 LEU A CA 1
ATOM 781 C C . LEU A 1 95 ? 7.142 -4.777 0.899 1.00 87.12 95 LEU A C 1
ATOM 783 O O . LEU A 1 95 ? 8.176 -4.540 0.282 1.00 87.12 95 LEU A O 1
ATOM 787 N N . GLN A 1 96 ? 6.150 -5.500 0.368 1.00 83.81 96 GLN A N 1
ATOM 788 C CA . GLN A 1 96 ? 6.219 -6.066 -0.987 1.00 83.81 96 GLN A CA 1
ATOM 789 C C . GLN A 1 96 ? 6.240 -4.992 -2.078 1.00 83.81 96 GLN A C 1
ATOM 791 O O . GLN A 1 96 ? 6.932 -5.148 -3.079 1.00 83.81 96 GLN A O 1
ATOM 796 N N . ILE A 1 97 ? 5.480 -3.909 -1.901 1.00 81.94 97 ILE A N 1
ATOM 797 C CA . ILE A 1 97 ? 5.438 -2.793 -2.858 1.00 81.94 97 ILE A CA 1
ATOM 798 C C . ILE A 1 97 ? 6.719 -1.959 -2.781 1.00 81.94 97 ILE A C 1
ATOM 800 O O . ILE A 1 97 ? 7.205 -1.461 -3.795 1.00 81.94 97 ILE A O 1
ATOM 804 N N . SER A 1 98 ? 7.251 -1.789 -1.573 1.00 80.56 98 SER A N 1
ATOM 805 C CA . SER A 1 98 ? 8.436 -0.971 -1.323 1.00 80.56 98 SER A CA 1
ATOM 806 C C . SER A 1 98 ? 9.741 -1.693 -1.668 1.00 80.56 98 SER A C 1
ATOM 808 O O . SER A 1 98 ? 10.777 -1.030 -1.750 1.00 80.56 98 SER A O 1
ATOM 810 N N . ASP A 1 99 ? 9.702 -3.009 -1.926 1.00 76.19 99 ASP A N 1
ATOM 811 C CA . ASP A 1 99 ? 10.823 -3.749 -2.507 1.00 76.19 99 ASP A CA 1
ATOM 812 C C . ASP A 1 99 ? 11.145 -3.214 -3.914 1.00 76.19 99 ASP A C 1
ATOM 814 O O . ASP A 1 99 ? 10.435 -3.431 -4.898 1.00 76.19 99 ASP A O 1
ATOM 818 N N . GLN A 1 100 ? 12.269 -2.501 -4.004 1.00 66.69 100 GLN A N 1
ATOM 819 C CA . GLN A 1 100 ? 12.761 -1.898 -5.241 1.00 66.69 100 GLN A CA 1
ATOM 820 C C . GLN A 1 100 ? 13.434 -2.910 -6.179 1.00 66.69 100 GLN A C 1
ATOM 822 O O . GLN A 1 100 ? 13.917 -2.524 -7.258 1.00 66.69 100 GLN A O 1
ATOM 827 N N . SER A 1 101 ? 13.485 -4.197 -5.821 1.00 72.12 101 SER A N 1
ATOM 828 C CA . SER A 1 101 ? 14.023 -5.226 -6.702 1.00 72.12 101 SER A CA 1
ATOM 829 C C . SER A 1 101 ? 13.266 -5.246 -8.034 1.00 72.12 101 SER A C 1
ATOM 831 O O . SER A 1 101 ? 12.080 -4.926 -8.157 1.00 72.12 101 SER A O 1
ATOM 833 N N . PHE A 1 102 ? 14.000 -5.511 -9.110 1.00 69.31 102 PHE A N 1
ATOM 834 C CA . PHE A 1 102 ? 13.410 -5.587 -10.444 1.00 69.31 102 PHE A CA 1
ATOM 835 C C . PHE A 1 102 ? 12.408 -6.746 -10.530 1.00 69.31 102 PHE A C 1
ATOM 837 O O . PHE A 1 102 ? 11.337 -6.574 -11.111 1.00 69.31 102 PHE A O 1
ATOM 844 N N . ASP A 1 103 ? 12.729 -7.874 -9.890 1.00 72.94 103 ASP A N 1
ATOM 845 C CA . ASP A 1 103 ? 11.911 -9.085 -9.873 1.00 72.94 103 ASP A CA 1
ATOM 846 C C . ASP A 1 103 ? 10.586 -8.884 -9.128 1.00 72.94 103 ASP A C 1
ATOM 848 O O . ASP A 1 103 ? 9.541 -9.221 -9.685 1.00 72.94 103 ASP A O 1
ATOM 852 N N . ALA A 1 104 ? 10.581 -8.251 -7.945 1.00 72.50 104 ALA A N 1
ATOM 853 C CA . ALA A 1 104 ? 9.334 -7.966 -7.224 1.00 72.50 104 ALA A CA 1
ATOM 854 C C . ALA A 1 104 ? 8.401 -7.053 -8.031 1.00 72.50 104 ALA A C 1
ATOM 856 O O . ALA A 1 104 ? 7.199 -7.311 -8.140 1.00 72.50 104 ALA A O 1
ATOM 857 N N . ARG A 1 105 ? 8.958 -6.028 -8.686 1.00 72.88 105 ARG A N 1
ATOM 858 C CA . ARG A 1 105 ? 8.188 -5.118 -9.548 1.00 72.88 105 ARG A CA 1
ATOM 859 C C . ARG A 1 105 ? 7.635 -5.814 -10.785 1.00 72.88 105 ARG A C 1
ATOM 861 O O . ARG A 1 105 ? 6.506 -5.537 -11.187 1.00 72.88 105 ARG A O 1
ATOM 868 N N . LEU A 1 106 ? 8.419 -6.699 -11.399 1.00 77.06 106 LEU A N 1
ATOM 869 C CA . LEU A 1 106 ? 7.967 -7.506 -12.533 1.00 77.06 106 LEU A CA 1
ATOM 870 C C . LEU A 1 106 ? 6.847 -8.448 -12.122 1.00 77.06 106 LEU A C 1
ATOM 872 O O . LEU A 1 106 ? 5.865 -8.572 -12.848 1.00 77.06 106 LEU A O 1
ATOM 876 N N . GLN A 1 107 ? 6.973 -9.069 -10.954 1.00 74.88 107 GLN A N 1
ATOM 877 C CA . GLN A 1 107 ? 5.961 -9.970 -10.430 1.00 74.88 107 GLN A CA 1
ATOM 878 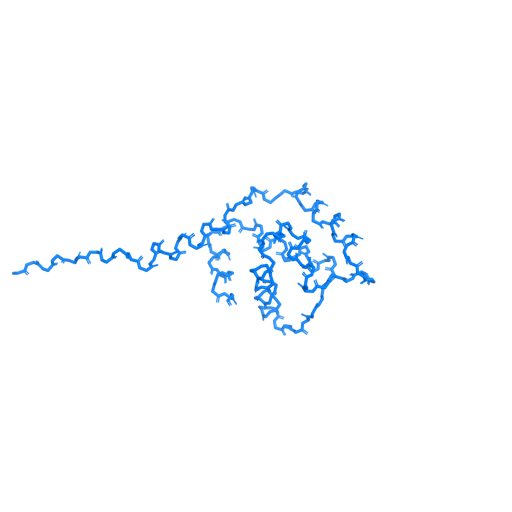C C . GLN A 1 107 ? 4.650 -9.228 -10.150 1.00 74.88 107 GLN A C 1
ATOM 880 O O . GLN A 1 107 ? 3.595 -9.700 -10.554 1.00 74.88 107 GLN A O 1
ATOM 885 N N . ILE A 1 108 ? 4.707 -8.035 -9.545 1.00 76.06 108 ILE A N 1
ATOM 886 C CA . ILE A 1 108 ? 3.527 -7.174 -9.360 1.00 76.06 108 ILE A CA 1
ATOM 887 C C . ILE A 1 108 ? 2.904 -6.811 -10.715 1.00 76.06 108 ILE A C 1
ATOM 889 O O . ILE A 1 108 ? 1.695 -6.936 -10.880 1.00 76.06 108 ILE A O 1
ATOM 893 N N . PHE A 1 109 ? 3.711 -6.421 -11.706 1.00 73.75 109 PHE A N 1
ATOM 894 C CA . PHE A 1 109 ? 3.217 -6.090 -13.047 1.00 73.75 109 PHE A CA 1
ATOM 895 C C . PHE A 1 109 ? 2.524 -7.265 -13.754 1.00 73.75 109 PHE A C 1
ATOM 897 O O . PHE A 1 109 ? 1.574 -7.034 -14.490 1.00 73.75 109 PHE A O 1
ATOM 904 N N . PHE A 1 110 ? 2.987 -8.502 -13.555 1.00 74.25 110 PHE A N 1
ATOM 905 C CA . PHE A 1 110 ? 2.332 -9.693 -14.112 1.00 74.25 110 PHE A CA 1
ATOM 906 C C . PHE A 1 110 ? 1.117 -10.162 -13.308 1.00 74.25 110 PHE A C 1
ATOM 908 O O . PHE A 1 110 ? 0.259 -10.852 -13.859 1.00 74.25 110 PHE A O 1
ATOM 915 N N . ASP A 1 111 ? 1.054 -9.829 -12.019 1.00 72.62 111 ASP A N 1
ATOM 916 C CA . ASP A 1 111 ? -0.077 -10.189 -11.171 1.00 72.62 111 ASP A CA 1
ATOM 917 C C . ASP A 1 111 ? -1.276 -9.236 -11.341 1.00 72.62 111 ASP A C 1
ATOM 919 O O . ASP A 1 111 ? -2.409 -9.659 -11.088 1.00 72.62 111 ASP A O 1
ATOM 923 N N . MET A 1 112 ? -1.048 -7.999 -11.796 1.00 69.06 112 MET A N 1
ATOM 924 C CA . MET A 1 112 ? -2.091 -7.037 -12.194 1.00 69.06 112 MET A CA 1
ATOM 925 C C . MET A 1 112 ? -2.740 -7.406 -13.530 1.00 69.06 112 MET A C 1
ATOM 927 O O . MET A 1 112 ? -3.991 -7.432 -13.569 1.00 69.06 112 MET A O 1
#

Foldseek 3Di:
DDPDPPPPPDPVVVVVVVLVVLQPDDQDDPVLLVQLVVQCVVQDDPQKHFLQCQCVSNVNVVPSVLSSLLVQLLCVVVVHDDRIDGSVVSVVSSVLSNPNDSVSSVSSVVSD

InterPro domains:
  IPR011992 EF-hand domain pair [SSF47473] (19-112)
  IPR013623 NADPH oxidase Respiratory burst [PF08414] (4-104)

Organism: Glycine soja (NCBI:txid3848)

Radius of gyration: 17.15 Å; chains: 1; bounding box: 36×27×61 Å

Sequence (112 aa):
MRVKLERTRSSAQRALKGLRFISKSGEATEELWRKVEERFNVLAKDGLLAREDFGECIGMEDSKEFAVCIFDALVRRKERRVSSINREELHEFWLQISDQSFDARLQIFFDM